Protein AF-A0A381W852-F1 (afdb_monomer)

Nearest PDB structures (foldseek):
  4u7b-assembly2_G-2  TM=6.273E-01  e=3.884E+00  Drosophila mauritiana
  7s03-assembly1_A-2  TM=6.320E-01  e=7.053E+00  Homo sapiens

Sequence (95 aa):
LTFKFVVVSHQFSTTPYLYHFPKQKLRNNKIWELYNEGWGFTKIHRYMKENGYQVSKYPSSIGNIIKCRIRREKILNQPTTVDRFVDFRLEMMRD

Mean predicted aligned error: 10.18 Å

Organism: NCBI:txid408172

Solvent-accessible surface area (backbone atoms only — not comparable to full-atom values): 6296 Å² total; per-residue (Å²): 140,90,81,91,82,84,85,57,72,65,72,80,68,35,69,81,78,70,57,78,60,71,91,53,43,64,62,54,49,53,53,49,52,46,42,74,74,67,48,52,44,62,61,50,39,51,52,38,54,75,71,70,46,96,68,71,97,50,43,65,56,50,45,49,53,50,53,53,46,54,53,47,53,56,62,75,66,51,80,85,77,80,66,78,81,86,80,82,88,84,82,80,84,79,133

Foldseek 3Di:
DDDDDQDDPLVVVCVVLPDDDPVCCVVLVVLVVVVVVVDDLVRSQVVCVVVPHDDDPDSVRSVVSVVVVVVSCCSVPPDRPPPPPPDDDDDDDDD

Radius of gyration: 20.32 Å; Cα contacts (8 Å, |Δi|>4): 36; chains: 1; bounding box: 62×28×41 Å

pLDDT: mean 78.99, std 17.34, range [43.12, 97.81]

Structure (mmCIF, N/CA/C/O backbone):
data_AF-A0A381W852-F1
#
_entry.id   AF-A0A381W852-F1
#
loop_
_atom_site.group_PDB
_atom_site.id
_atom_site.type_symbol
_atom_site.label_atom_id
_atom_site.label_alt_id
_atom_site.label_comp_id
_atom_site.label_asym_id
_atom_site.label_entity_id
_atom_site.label_seq_id
_atom_site.pdbx_PDB_ins_code
_atom_site.Cartn_x
_atom_site.Cartn_y
_atom_site.Cartn_z
_atom_site.occupancy
_atom_site.B_iso_or_equiv
_atom_site.auth_seq_id
_atom_site.auth_comp_id
_atom_site.auth_asym_id
_atom_site.auth_atom_id
_atom_site.pdbx_PDB_model_num
ATOM 1 N N . LEU A 1 1 ? 34.509 -16.798 -23.196 1.00 49.56 1 LEU A N 1
ATOM 2 C CA . LEU A 1 1 ? 33.238 -17.047 -22.482 1.00 49.56 1 LEU A CA 1
ATOM 3 C C . LEU A 1 1 ? 32.438 -15.754 -22.546 1.00 49.56 1 LEU A C 1
ATOM 5 O O . LEU A 1 1 ? 32.937 -14.745 -22.069 1.00 49.56 1 LEU A O 1
ATOM 9 N N . THR A 1 2 ? 31.283 -15.754 -23.211 1.00 43.12 2 THR A N 1
ATOM 10 C CA . THR A 1 2 ? 30.482 -14.541 -23.441 1.00 43.12 2 THR A CA 1
ATOM 11 C C . THR A 1 2 ? 29.150 -14.721 -22.732 1.00 43.12 2 THR A C 1
ATOM 13 O O . THR A 1 2 ? 28.393 -15.623 -23.079 1.00 43.12 2 THR A O 1
ATOM 16 N N . PHE A 1 3 ? 28.871 -13.898 -21.725 1.00 48.66 3 PHE A N 1
ATOM 17 C CA . PHE A 1 3 ? 27.604 -13.921 -20.993 1.00 48.66 3 PHE A CA 1
ATOM 18 C C . PHE A 1 3 ? 26.787 -12.679 -21.340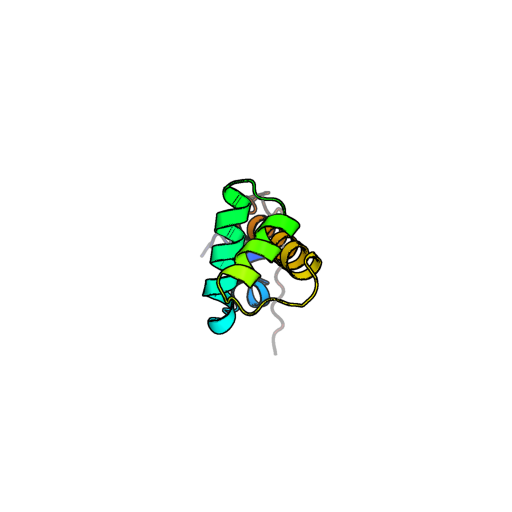 1.00 48.66 3 PHE A C 1
ATOM 20 O O . PHE A 1 3 ? 27.324 -11.578 -21.445 1.00 48.66 3 PHE A O 1
ATOM 27 N N . LYS A 1 4 ? 25.475 -12.860 -21.507 1.00 53.72 4 LYS A N 1
ATOM 28 C CA . LYS A 1 4 ? 24.521 -11.752 -21.580 1.00 53.72 4 LYS A CA 1
ATOM 29 C C . LYS A 1 4 ? 24.112 -11.384 -20.159 1.00 53.72 4 LYS A C 1
ATOM 31 O O . LYS A 1 4 ? 23.579 -12.228 -19.444 1.00 53.72 4 LYS A O 1
ATOM 36 N N . PHE A 1 5 ? 24.348 -10.137 -19.770 1.00 62.75 5 PHE A N 1
ATOM 37 C CA . PHE A 1 5 ? 23.931 -9.605 -18.478 1.00 62.75 5 PHE A CA 1
ATOM 38 C C . PHE A 1 5 ? 22.791 -8.610 -18.691 1.00 62.75 5 PHE A C 1
ATOM 40 O O . PHE A 1 5 ? 22.936 -7.651 -19.447 1.00 62.75 5 PHE A O 1
ATOM 47 N N . VAL A 1 6 ? 21.642 -8.864 -18.065 1.00 61.16 6 VAL A N 1
ATOM 48 C CA . VAL A 1 6 ? 20.490 -7.957 -18.085 1.00 61.16 6 VAL A CA 1
ATOM 49 C C . VAL A 1 6 ? 20.422 -7.281 -16.725 1.00 61.16 6 VAL A C 1
ATOM 51 O O . VAL A 1 6 ? 20.049 -7.903 -15.733 1.00 61.16 6 VAL A O 1
ATOM 54 N N . VAL A 1 7 ? 20.807 -6.006 -16.677 1.00 58.97 7 VAL A N 1
ATOM 55 C CA . VAL A 1 7 ? 20.690 -5.184 -15.469 1.00 58.97 7 VAL A CA 1
ATOM 56 C C . VAL A 1 7 ? 19.300 -4.585 -15.430 1.00 58.97 7 VAL A C 1
ATOM 58 O O . VAL A 1 7 ? 18.978 -3.676 -16.191 1.00 58.97 7 VAL A O 1
ATOM 61 N N . VAL A 1 8 ? 18.478 -5.061 -14.506 1.00 59.81 8 VAL A N 1
ATOM 62 C CA . VAL A 1 8 ? 17.191 -4.439 -14.217 1.00 59.81 8 VAL A CA 1
ATOM 63 C C . VAL A 1 8 ? 17.378 -3.530 -13.005 1.00 59.81 8 VAL A C 1
ATOM 65 O O . VAL A 1 8 ? 17.425 -3.997 -11.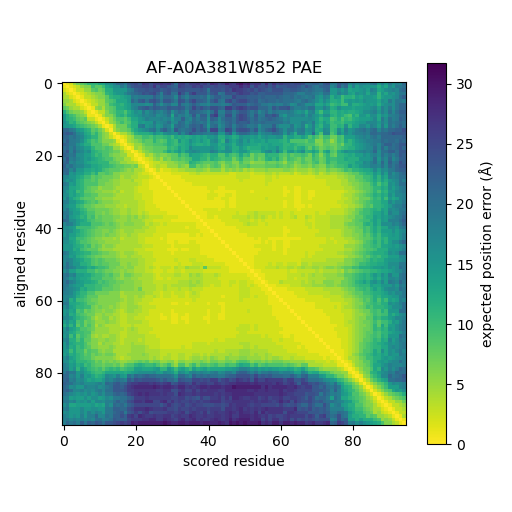873 1.00 59.81 8 VAL A O 1
ATOM 68 N N . SER A 1 9 ? 17.528 -2.222 -13.222 1.00 59.19 9 SER A N 1
ATOM 69 C CA . SER A 1 9 ? 17.912 -1.257 -12.172 1.00 59.19 9 SER A CA 1
ATOM 70 C C . SER A 1 9 ? 17.018 -1.300 -10.926 1.00 59.19 9 SER A C 1
ATOM 72 O O . SER A 1 9 ? 17.518 -1.223 -9.803 1.00 59.19 9 SER A O 1
ATOM 74 N N . HIS A 1 10 ? 15.706 -1.501 -11.093 1.00 60.00 10 HIS A N 1
ATOM 75 C CA . HIS A 1 10 ? 14.787 -1.618 -9.962 1.00 60.00 10 HIS A CA 1
ATOM 76 C C . HIS A 1 10 ? 15.029 -2.877 -9.118 1.00 60.00 10 HIS A C 1
ATOM 78 O O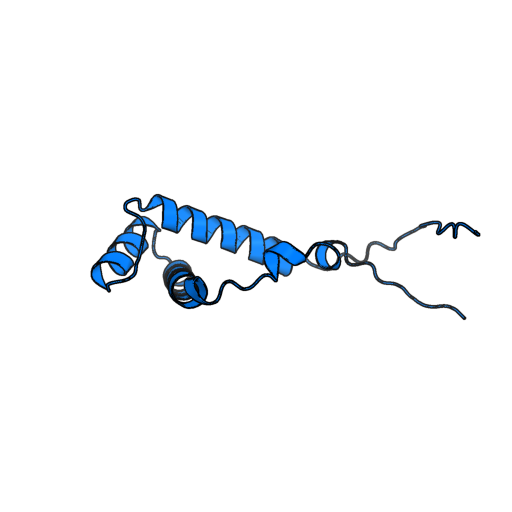 . HIS A 1 10 ? 14.717 -2.838 -7.934 1.00 60.00 10 HIS A O 1
ATOM 84 N N . GLN A 1 11 ? 15.627 -3.948 -9.666 1.00 59.34 11 GLN A N 1
ATOM 85 C CA . GLN A 1 11 ? 15.977 -5.172 -8.928 1.00 59.34 11 GLN A CA 1
ATOM 86 C C . GLN A 1 11 ? 17.115 -4.949 -7.916 1.00 59.34 11 GLN A C 1
ATOM 88 O O . GLN A 1 11 ? 17.094 -5.556 -6.846 1.00 59.34 11 GLN A O 1
ATOM 93 N N . PHE A 1 12 ? 18.039 -4.018 -8.189 1.00 56.16 12 PHE A N 1
ATOM 94 C CA . PHE A 1 12 ? 19.189 -3.709 -7.321 1.00 56.16 12 PHE A CA 1
ATOM 95 C C . PHE A 1 12 ? 18.862 -2.744 -6.163 1.00 56.16 12 PHE A C 1
ATOM 97 O O . PHE A 1 12 ? 19.684 -2.549 -5.273 1.00 56.16 12 PHE A O 1
ATOM 104 N N . SER A 1 13 ? 17.656 -2.159 -6.133 1.00 57.59 13 SER A N 1
ATOM 105 C CA . SER A 1 13 ? 17.191 -1.231 -5.082 1.00 57.59 13 SER A CA 1
ATOM 106 C C . SER A 1 13 ? 15.775 -1.580 -4.588 1.00 57.59 13 SER A C 1
ATOM 108 O O . SER A 1 13 ? 14.930 -0.726 -4.318 1.00 57.59 13 SER A O 1
ATOM 110 N N . THR A 1 14 ? 15.469 -2.876 -4.488 1.00 55.91 14 THR A N 1
ATOM 111 C CA . THR A 1 14 ? 14.155 -3.366 -4.036 1.00 55.91 14 THR A CA 1
ATOM 112 C C . THR A 1 14 ? 14.007 -3.462 -2.518 1.00 55.91 14 THR A C 1
ATOM 114 O O . THR A 1 14 ? 12.886 -3.638 -2.029 1.00 55.91 14 THR A O 1
ATOM 117 N N . THR A 1 15 ? 15.097 -3.335 -1.758 1.00 58.81 15 THR A N 1
ATOM 118 C CA . THR A 1 15 ? 15.141 -3.609 -0.312 1.00 58.81 15 THR A CA 1
ATOM 119 C C . THR A 1 15 ? 14.012 -2.953 0.500 1.00 58.81 15 THR A C 1
ATOM 121 O O . THR A 1 15 ? 13.388 -3.675 1.279 1.00 58.81 15 THR A O 1
ATOM 124 N N . PRO A 1 16 ? 13.615 -1.674 0.302 1.00 62.16 16 PRO A N 1
ATOM 125 C CA . PRO A 1 16 ? 12.505 -1.090 1.066 1.00 62.16 16 PRO A CA 1
ATOM 126 C C . PRO A 1 16 ? 11.105 -1.545 0.608 1.00 62.16 16 PRO A C 1
ATOM 128 O O . PRO A 1 16 ? 10.145 -1.441 1.374 1.00 62.16 16 PRO A O 1
ATOM 131 N N . TYR A 1 17 ? 10.950 -2.038 -0.625 1.00 64.88 17 TYR A N 1
ATOM 132 C CA . TYR A 1 17 ? 9.653 -2.461 -1.174 1.00 64.88 17 TYR A CA 1
ATOM 133 C C . TYR A 1 17 ? 9.376 -3.955 -0.990 1.00 64.88 17 TYR A C 1
ATOM 135 O O . TYR A 1 17 ? 8.207 -4.338 -0.904 1.00 64.88 17 TYR A O 1
ATOM 143 N N . LEU A 1 18 ? 10.428 -4.770 -0.881 1.00 65.88 18 LEU A N 1
ATOM 144 C CA . LEU A 1 18 ? 10.345 -6.184 -0.510 1.00 65.88 18 LEU A CA 1
ATOM 145 C C . LEU A 1 18 ? 10.245 -6.388 1.004 1.00 65.88 18 LEU A C 1
ATOM 147 O O . LEU A 1 18 ? 9.787 -7.442 1.444 1.00 65.88 18 LEU A O 1
ATOM 151 N N . TYR A 1 19 ? 10.626 -5.385 1.805 1.00 68.62 19 TYR A N 1
ATOM 152 C CA . TYR A 1 19 ? 10.553 -5.489 3.257 1.00 68.62 19 TYR A CA 1
ATOM 153 C C . TYR A 1 19 ? 9.107 -5.692 3.729 1.00 68.62 19 TYR A C 1
ATOM 155 O O . TYR A 1 19 ? 8.214 -4.862 3.511 1.00 68.62 19 TYR A O 1
ATOM 163 N N . HIS A 1 20 ? 8.870 -6.830 4.380 1.00 66.06 20 HIS A N 1
ATOM 164 C CA . HIS A 1 20 ? 7.540 -7.259 4.77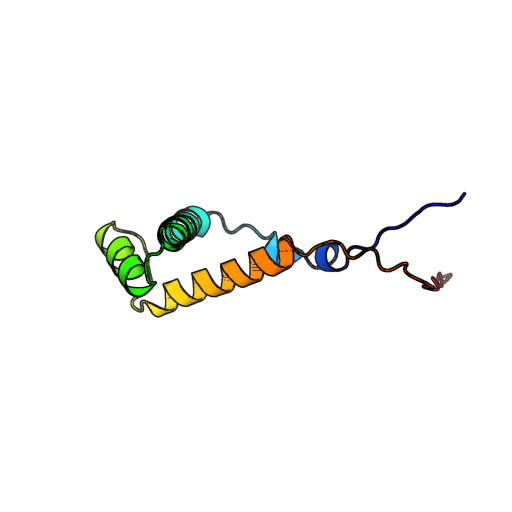4 1.00 66.06 20 HIS A CA 1
ATOM 165 C C . HIS A 1 20 ? 7.261 -6.911 6.238 1.00 66.06 20 HIS A C 1
ATOM 167 O O . HIS A 1 20 ? 7.902 -7.437 7.140 1.00 66.06 20 HIS A O 1
ATOM 173 N N . PHE A 1 21 ? 6.260 -6.063 6.490 1.00 70.81 21 PHE A N 1
ATOM 174 C CA . PHE A 1 21 ? 5.755 -5.798 7.841 1.00 70.81 21 PHE A CA 1
ATOM 175 C C . PHE A 1 21 ? 4.475 -6.616 8.089 1.00 70.81 21 PHE A C 1
ATOM 177 O O . PHE A 1 21 ? 3.379 -6.133 7.780 1.00 70.81 21 PHE A O 1
ATOM 184 N N . PRO A 1 22 ? 4.568 -7.840 8.648 1.00 72.81 22 PRO A N 1
ATOM 185 C CA . PRO A 1 22 ? 3.438 -8.770 8.720 1.00 72.81 22 PRO A CA 1
ATOM 186 C C . PRO A 1 22 ? 2.263 -8.213 9.532 1.00 72.81 22 PRO A C 1
ATOM 188 O O . PRO A 1 22 ? 1.114 -8.350 9.117 1.00 72.81 22 PRO A O 1
ATOM 191 N N . LYS A 1 23 ? 2.536 -7.478 10.621 1.00 75.38 23 LYS A N 1
ATOM 192 C CA . LYS A 1 23 ? 1.503 -6.888 11.497 1.00 75.38 23 LYS A CA 1
ATOM 193 C C . LYS A 1 23 ? 0.550 -5.935 10.768 1.00 75.38 23 LYS A C 1
ATOM 195 O O . LYS A 1 23 ? -0.618 -5.843 11.120 1.00 75.38 23 LYS A O 1
ATOM 200 N N . GLN A 1 24 ? 1.036 -5.219 9.752 1.00 78.00 24 GLN A N 1
ATOM 201 C CA . GLN A 1 24 ? 0.228 -4.243 9.012 1.00 78.00 24 GLN A CA 1
ATOM 202 C C . GLN A 1 24 ? -0.371 -4.825 7.725 1.00 78.00 24 GLN A C 1
ATOM 204 O O . GLN A 1 24 ? -1.198 -4.171 7.091 1.00 78.00 24 GLN A O 1
ATOM 209 N N . LYS A 1 25 ? 0.021 -6.050 7.342 1.00 83.00 25 LYS A N 1
ATOM 210 C CA . LYS A 1 25 ? -0.371 -6.678 6.076 1.00 83.00 25 LYS A CA 1
ATOM 211 C C . LYS A 1 25 ? -1.883 -6.841 5.972 1.00 83.00 25 LYS A C 1
ATOM 213 O O . LYS A 1 25 ? -2.454 -6.427 4.974 1.00 83.00 25 LYS A O 1
ATOM 218 N N . LEU A 1 26 ? -2.527 -7.383 7.007 1.00 88.75 26 LEU A N 1
ATOM 219 C CA . LEU A 1 26 ? -3.958 -7.700 6.973 1.00 88.75 26 LEU A CA 1
ATOM 220 C C . LEU A 1 26 ? -4.818 -6.439 6.785 1.00 88.75 26 LEU A C 1
ATOM 222 O O . LEU A 1 26 ? -5.631 -6.365 5.868 1.00 88.75 26 LEU A O 1
ATOM 226 N N . ARG A 1 27 ? -4.558 -5.404 7.595 1.00 91.50 27 ARG A N 1
ATOM 227 C CA . ARG A 1 27 ? -5.232 -4.102 7.494 1.00 91.50 27 ARG A CA 1
ATOM 228 C C . ARG A 1 27 ? -4.978 -3.439 6.139 1.00 91.50 27 ARG A C 1
ATOM 230 O O . ARG A 1 27 ? -5.916 -2.990 5.491 1.00 91.50 27 ARG A O 1
ATOM 237 N N . ASN A 1 28 ? -3.720 -3.373 5.700 1.00 91.44 28 ASN A N 1
ATOM 238 C CA . ASN A 1 28 ? -3.367 -2.705 4.445 1.00 91.44 28 ASN A CA 1
ATOM 239 C C . ASN A 1 28 ? -3.929 -3.450 3.221 1.00 91.44 28 ASN A C 1
ATOM 241 O O . ASN A 1 28 ? -4.327 -2.800 2.259 1.00 91.44 28 ASN A O 1
ATOM 245 N N . ASN A 1 29 ? -4.003 -4.784 3.266 1.00 92.94 29 ASN A N 1
ATOM 246 C CA . ASN A 1 29 ? -4.644 -5.591 2.229 1.00 92.94 29 ASN A CA 1
ATOM 247 C C . ASN A 1 29 ? -6.144 -5.306 2.159 1.00 92.94 29 ASN A C 1
ATOM 249 O O . ASN A 1 29 ? -6.647 -5.064 1.070 1.00 92.94 29 ASN A O 1
ATOM 253 N N . LYS A 1 30 ? -6.838 -5.246 3.304 1.00 95.44 30 LYS A N 1
ATOM 254 C CA . LYS A 1 30 ? -8.271 -4.928 3.315 1.00 95.44 30 LYS A CA 1
ATOM 255 C C . LYS A 1 30 ? -8.556 -3.505 2.820 1.00 95.44 30 LYS A C 1
ATOM 257 O O . LYS A 1 30 ? -9.517 -3.286 2.095 1.00 95.44 30 L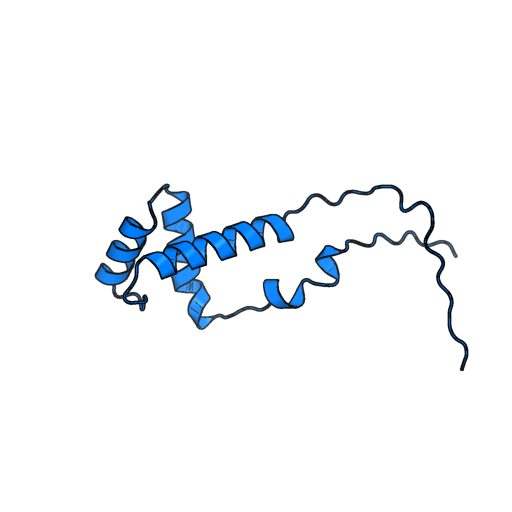YS A O 1
ATOM 262 N N . ILE A 1 31 ? -7.698 -2.536 3.154 1.00 95.94 31 ILE A N 1
ATOM 263 C CA . ILE A 1 31 ? -7.770 -1.176 2.587 1.00 95.94 31 ILE A CA 1
ATOM 264 C C . ILE A 1 31 ? -7.635 -1.213 1.061 1.00 95.94 31 ILE A C 1
ATOM 266 O O . ILE A 1 31 ? -8.362 -0.508 0.367 1.00 95.94 31 ILE A O 1
ATOM 270 N N . TRP A 1 32 ? -6.700 -2.015 0.546 1.00 96.25 32 TRP A N 1
ATOM 271 C CA . TRP A 1 32 ? -6.462 -2.137 -0.890 1.00 96.25 32 TRP A CA 1
ATOM 272 C C . TRP A 1 32 ? -7.625 -2.810 -1.622 1.00 96.25 32 TRP A C 1
ATOM 274 O O . TRP A 1 32 ? -8.021 -2.344 -2.682 1.00 96.25 32 TRP A O 1
ATOM 284 N N . GLU A 1 33 ? -8.209 -3.852 -1.032 1.00 96.94 33 GLU A N 1
ATOM 285 C CA . GLU A 1 33 ? -9.416 -4.522 -1.527 1.00 96.94 33 GLU A CA 1
ATOM 286 C C . GLU A 1 33 ? -10.573 -3.525 -1.698 1.00 96.94 33 GLU A C 1
ATOM 288 O O . GLU A 1 33 ? -11.066 -3.346 -2.807 1.00 96.94 33 GLU A O 1
ATOM 293 N N . LEU A 1 34 ? -10.907 -2.771 -0.644 1.00 97.44 34 LEU A N 1
ATOM 294 C CA . LEU A 1 34 ? -11.982 -1.770 -0.685 1.00 97.44 34 LEU A CA 1
ATOM 295 C C . LEU A 1 34 ? -11.694 -0.629 -1.673 1.00 97.44 34 LEU A C 1
ATOM 297 O O . LEU A 1 34 ? -12.604 -0.083 -2.294 1.00 97.44 34 LEU A O 1
ATOM 301 N N . TYR A 1 35 ? -10.425 -0.245 -1.822 1.00 97.25 35 TYR A N 1
ATOM 302 C CA . TYR A 1 35 ? -10.027 0.743 -2.821 1.00 97.25 35 TYR A CA 1
ATOM 303 C C . TYR A 1 35 ? -10.244 0.222 -4.249 1.00 97.25 35 TYR A C 1
ATOM 305 O O . TYR A 1 35 ? -10.763 0.960 -5.084 1.00 97.25 35 TYR A O 1
ATOM 313 N N . ASN A 1 36 ? -9.920 -1.047 -4.514 1.00 96.75 36 ASN A N 1
ATOM 314 C CA . ASN A 1 36 ? -10.149 -1.681 -5.816 1.00 96.75 36 ASN A CA 1
ATOM 315 C C . ASN A 1 36 ? -11.645 -1.869 -6.125 1.00 96.75 36 ASN A C 1
ATOM 317 O O . ASN A 1 36 ? -12.023 -1.859 -7.291 1.00 96.75 36 ASN A O 1
ATOM 321 N N . GLU A 1 37 ? -12.505 -1.957 -5.105 1.00 97.38 37 GLU A N 1
ATOM 322 C CA . GLU A 1 37 ? -13.969 -1.880 -5.255 1.00 97.38 37 GLU A CA 1
ATOM 323 C C . GLU A 1 37 ? -14.481 -0.461 -5.593 1.00 97.38 37 GLU A C 1
ATOM 325 O O . GLU A 1 37 ? -15.680 -0.253 -5.769 1.00 97.38 37 GLU A O 1
ATOM 330 N N . GLY A 1 38 ? -13.601 0.545 -5.647 1.00 97.31 38 GLY A N 1
ATOM 331 C CA . GLY A 1 38 ? -13.947 1.930 -5.976 1.00 97.31 38 GLY A CA 1
ATOM 332 C C . GLY A 1 38 ? -14.338 2.795 -4.775 1.00 97.31 38 GLY A C 1
ATOM 333 O O . GLY A 1 38 ? -14.908 3.875 -4.944 1.00 97.31 38 GLY A O 1
ATOM 334 N N . TRP A 1 39 ? -14.058 2.365 -3.541 1.00 97.69 39 TRP A N 1
ATOM 335 C CA . TRP A 1 39 ? -14.407 3.156 -2.362 1.00 97.69 39 TRP A CA 1
ATOM 336 C C . TRP A 1 39 ? -13.437 4.328 -2.160 1.00 97.69 39 TRP A C 1
ATOM 338 O O . TRP A 1 39 ? -12.216 4.179 -2.177 1.00 97.69 39 TRP A O 1
ATOM 348 N N . GLY A 1 40 ? -13.984 5.511 -1.861 1.00 96.44 40 GLY A N 1
ATOM 349 C CA . GLY A 1 40 ? -13.184 6.663 -1.441 1.00 96.44 40 GLY A CA 1
ATOM 350 C C . GLY A 1 40 ? -12.531 6.455 -0.068 1.00 96.44 40 GLY A C 1
ATOM 351 O O . GLY A 1 40 ? -13.108 5.825 0.821 1.00 96.44 40 GLY A O 1
ATOM 352 N N . PHE A 1 41 ? -11.349 7.041 0.153 1.00 96.06 41 PHE A N 1
ATOM 353 C CA . PHE A 1 41 ? -10.5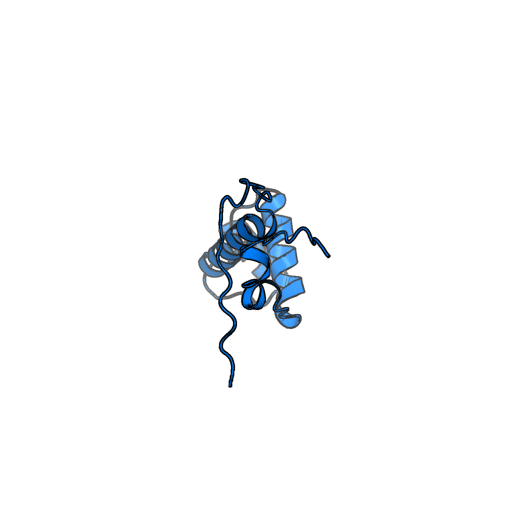55 6.825 1.375 1.00 96.06 41 PHE A CA 1
ATOM 354 C C . PHE A 1 41 ? -11.292 7.200 2.675 1.00 96.06 41 PHE A C 1
ATOM 356 O O . PHE A 1 41 ? -11.094 6.547 3.698 1.00 96.06 41 PHE A O 1
ATOM 363 N N . THR A 1 42 ? -12.184 8.196 2.650 1.00 96.88 42 THR A N 1
ATOM 364 C CA . THR A 1 42 ? -13.025 8.566 3.804 1.00 96.88 42 THR A CA 1
ATOM 365 C C . THR A 1 42 ? -14.037 7.470 4.144 1.00 96.88 42 THR A C 1
ATOM 367 O O . THR A 1 42 ? -14.231 7.145 5.314 1.00 96.88 42 THR A O 1
ATOM 370 N N . LYS A 1 43 ? -14.647 6.850 3.123 1.00 97.62 43 LYS A N 1
ATOM 371 C CA . LYS A 1 43 ? -15.590 5.733 3.291 1.00 97.62 43 LYS A CA 1
ATOM 372 C C . LYS A 1 43 ? -14.873 4.509 3.865 1.00 97.62 43 LYS A C 1
ATOM 374 O O . LYS A 1 43 ? -15.375 3.888 4.797 1.00 97.62 43 LYS A O 1
ATOM 379 N N . ILE A 1 44 ? -13.676 4.216 3.353 1.00 97.81 44 ILE A N 1
ATOM 380 C CA . ILE A 1 44 ? -12.816 3.131 3.846 1.00 97.81 44 ILE A CA 1
ATOM 381 C C . ILE A 1 44 ? -12.416 3.371 5.306 1.00 97.81 44 ILE A C 1
ATOM 383 O O . ILE A 1 44 ? -12.476 2.449 6.113 1.00 97.81 44 ILE A O 1
ATOM 387 N N . HIS A 1 45 ? -12.032 4.600 5.667 1.00 97.31 45 HIS A N 1
ATOM 388 C CA . HIS A 1 45 ? -11.668 4.947 7.046 1.00 97.31 45 HIS A CA 1
ATOM 389 C C . HIS A 1 45 ? -12.805 4.670 8.031 1.00 97.31 45 HIS A C 1
ATOM 391 O O . HIS A 1 45 ? -12.579 4.029 9.058 1.00 97.31 45 HIS A O 1
ATOM 397 N N . ARG A 1 46 ? -14.028 5.091 7.683 1.00 97.06 46 ARG A N 1
ATOM 398 C CA . ARG A 1 46 ? -15.222 4.829 8.491 1.00 97.06 46 ARG A CA 1
ATOM 399 C C . ARG A 1 46 ? -15.474 3.330 8.648 1.00 97.06 46 ARG A C 1
ATOM 401 O O . ARG A 1 46 ? -15.560 2.862 9.778 1.00 97.06 46 ARG A O 1
ATOM 408 N N . TYR A 1 47 ? -15.486 2.585 7.541 1.00 97.12 47 TYR A N 1
ATOM 409 C CA . TYR A 1 47 ? -15.664 1.130 7.562 1.00 97.12 47 TYR A CA 1
ATOM 410 C C . TYR A 1 47 ? -14.632 0.444 8.462 1.00 97.12 47 TYR A C 1
ATOM 412 O O . TYR A 1 47 ? -14.984 -0.371 9.309 1.00 97.12 47 TYR A O 1
ATOM 420 N N . MET A 1 48 ? -13.355 0.806 8.328 1.00 95.81 48 MET A N 1
ATOM 421 C CA . MET A 1 48 ? -12.281 0.238 9.143 1.00 95.81 48 MET A CA 1
ATOM 422 C C . MET A 1 48 ? -12.519 0.476 10.636 1.00 95.81 48 MET A C 1
ATOM 424 O O . MET A 1 48 ? -12.362 -0.444 11.435 1.00 95.81 48 MET A O 1
ATOM 428 N N . LYS A 1 49 ? -12.925 1.695 11.009 1.00 95.62 49 LYS A N 1
ATOM 429 C CA . LYS A 1 49 ? -13.202 2.058 12.401 1.00 95.62 49 LYS A CA 1
ATOM 430 C C . LYS A 1 49 ? -14.408 1.298 12.966 1.00 95.62 49 LYS A C 1
ATOM 432 O O . LYS A 1 49 ? -14.338 0.817 14.090 1.00 95.62 49 LYS A O 1
ATOM 437 N N . GLU A 1 50 ? -15.478 1.167 12.185 1.00 96.38 50 GLU A N 1
ATOM 438 C CA . GLU A 1 50 ? -16.695 0.429 12.563 1.00 96.38 50 GLU A CA 1
ATOM 439 C C . GLU A 1 50 ? -16.442 -1.079 12.706 1.00 96.38 50 GLU A C 1
ATOM 441 O O . GLU A 1 50 ? -17.005 -1.717 13.587 1.00 96.38 50 GLU A O 1
ATOM 446 N N . ASN A 1 51 ? -15.535 -1.639 11.901 1.00 95.62 51 ASN A N 1
ATOM 447 C CA . ASN A 1 51 ? -15.163 -3.058 11.936 1.00 95.62 51 ASN A CA 1
ATOM 448 C C . ASN A 1 51 ? -14.014 -3.365 12.922 1.00 95.62 51 ASN A C 1
ATOM 450 O O . ASN A 1 51 ? -13.405 -4.430 12.854 1.00 95.62 51 ASN A O 1
ATOM 454 N N . GLY A 1 52 ? -13.677 -2.436 13.824 1.00 94.06 52 GLY A N 1
ATOM 455 C CA . GLY A 1 52 ? -12.697 -2.668 14.891 1.00 94.06 52 GLY A CA 1
ATOM 456 C C . GLY A 1 52 ? -11.227 -2.682 14.451 1.00 94.06 52 GLY A C 1
ATOM 457 O O . GLY A 1 52 ? -10.357 -3.080 15.227 1.00 94.06 52 GLY A O 1
ATOM 458 N N . TYR A 1 53 ? -10.903 -2.233 13.234 1.00 92.94 53 TYR A N 1
ATOM 459 C CA . TYR A 1 53 ? -9.508 -2.112 12.812 1.00 92.94 53 TYR A CA 1
ATOM 460 C C . TYR A 1 53 ? -8.804 -0.959 13.535 1.00 92.94 53 TYR A C 1
ATOM 462 O O . TYR A 1 53 ? -9.325 0.151 13.656 1.00 92.94 53 TYR A O 1
ATOM 470 N N . GLN A 1 54 ? -7.545 -1.183 13.922 1.00 90.06 54 GLN A N 1
ATOM 471 C CA . GLN A 1 54 ? -6.672 -0.119 14.419 1.00 90.06 54 GLN A CA 1
ATOM 472 C C . GLN A 1 54 ? -6.237 0.810 13.275 1.00 90.06 54 GLN A C 1
ATOM 474 O O . GLN A 1 54 ? -5.261 0.554 12.553 1.00 90.06 54 GLN A O 1
ATOM 479 N N . VAL A 1 55 ? -6.982 1.904 13.123 1.00 91.62 55 VAL A N 1
ATOM 480 C CA . VAL A 1 55 ? -6.704 3.010 12.202 1.00 91.62 55 VAL A CA 1
ATOM 481 C C . VAL A 1 55 ? -6.397 4.294 12.961 1.00 91.62 55 VAL A C 1
ATOM 483 O O . VAL A 1 55 ? -6.794 4.472 14.111 1.00 91.62 55 VAL A O 1
ATOM 486 N N . SER A 1 56 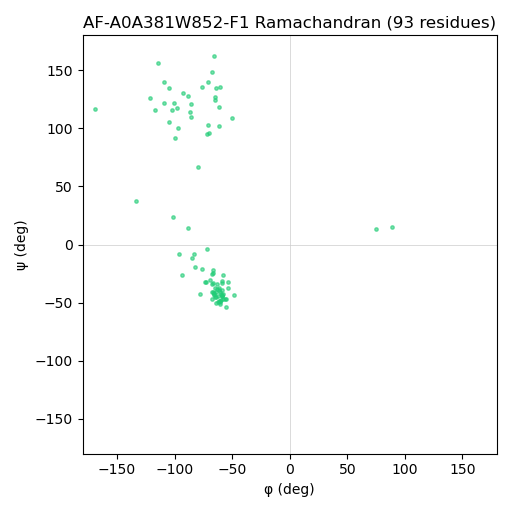? -5.674 5.208 12.311 1.00 90.69 56 SER A N 1
ATOM 487 C CA . SER A 1 56 ? -5.417 6.527 12.889 1.00 90.69 56 SER A CA 1
ATOM 488 C C . SER A 1 56 ? -6.717 7.327 13.014 1.00 90.69 56 SER A C 1
ATOM 490 O O . SER A 1 56 ? -7.711 7.051 12.337 1.00 90.69 56 SER A O 1
ATOM 492 N N . LYS A 1 57 ? -6.693 8.374 13.845 1.00 92.25 57 LYS A N 1
ATOM 493 C CA . LYS A 1 57 ? -7.803 9.325 13.982 1.00 92.25 57 LYS A CA 1
ATOM 494 C C . LYS A 1 57 ? -8.230 9.932 12.638 1.00 92.25 57 LYS A C 1
ATOM 496 O O . LYS A 1 57 ? -9.410 10.215 12.455 1.00 92.25 57 LYS A O 1
ATOM 501 N N . TYR A 1 58 ? -7.289 10.120 11.711 1.00 94.38 58 TYR A N 1
ATOM 502 C CA . TYR A 1 58 ? -7.499 10.890 10.488 1.00 94.38 58 TYR A CA 1
ATOM 503 C C . TYR A 1 58 ? -7.640 9.995 9.243 1.00 94.38 58 TYR A C 1
ATOM 505 O O . TYR A 1 58 ? -6.797 9.115 9.022 1.00 94.38 58 TYR A O 1
ATOM 513 N N . PRO A 1 59 ? -8.625 10.264 8.362 1.00 94.38 59 PRO A N 1
ATOM 514 C CA . PRO A 1 59 ? -8.838 9.501 7.127 1.00 94.38 59 PRO A CA 1
ATOM 515 C C . PRO A 1 59 ? -7.701 9.668 6.111 1.00 94.38 59 PRO A C 1
ATOM 517 O O . PRO A 1 59 ? -7.474 8.787 5.285 1.00 94.38 59 PRO A O 1
ATOM 520 N N . SER A 1 60 ? -6.923 10.750 6.210 1.00 95.69 60 SER A N 1
ATOM 521 C CA . SER A 1 60 ? -5.716 10.969 5.402 1.00 95.69 60 SER A CA 1
ATOM 522 C C . SER A 1 60 ? -4.680 9.851 5.559 1.00 95.69 60 SER A C 1
ATOM 524 O O . SER A 1 60 ? -3.929 9.579 4.624 1.00 95.69 60 SER A O 1
ATOM 526 N N . SER A 1 61 ? -4.672 9.143 6.697 1.00 94.75 61 SER A N 1
ATOM 527 C CA . SER A 1 61 ? -3.808 7.973 6.892 1.00 94.75 61 SER A CA 1
ATOM 528 C C . SER A 1 61 ? -4.102 6.854 5.886 1.00 94.75 61 SER A C 1
ATOM 530 O O . SER A 1 61 ? -3.167 6.291 5.319 1.00 94.75 61 SER A O 1
ATOM 532 N N . ILE A 1 62 ? -5.381 6.590 5.594 1.00 95.94 62 ILE A N 1
ATOM 533 C CA . ILE A 1 62 ? -5.812 5.629 4.568 1.00 95.94 62 ILE A CA 1
ATOM 534 C C . ILE A 1 62 ? -5.352 6.101 3.185 1.00 95.94 62 ILE A C 1
ATOM 536 O O . ILE A 1 62 ? -4.780 5.321 2.426 1.00 95.94 62 ILE A O 1
ATOM 540 N N . GLY A 1 63 ? -5.530 7.391 2.880 1.00 96.31 63 GLY A N 1
ATOM 541 C CA . GLY A 1 63 ? -5.081 7.984 1.616 1.00 96.31 63 GLY A CA 1
ATOM 542 C C . GLY A 1 63 ? -3.573 7.831 1.388 1.00 96.31 63 GLY A C 1
ATOM 543 O O . GLY A 1 63 ? -3.143 7.443 0.302 1.00 96.31 63 GLY A O 1
ATOM 544 N N . ASN A 1 64 ? -2.761 8.042 2.427 1.00 94.88 64 ASN A N 1
ATOM 545 C CA . ASN A 1 64 ? -1.313 7.833 2.358 1.00 94.88 64 ASN A CA 1
ATOM 546 C C . ASN A 1 64 ? -0.948 6.362 2.116 1.00 94.88 64 ASN A C 1
ATOM 548 O O . ASN A 1 64 ? -0.060 6.086 1.311 1.00 94.88 64 ASN A O 1
ATOM 552 N N . ILE A 1 65 ? -1.644 5.414 2.757 1.00 93.06 65 ILE A N 1
ATOM 553 C CA . ILE A 1 65 ? -1.441 3.971 2.528 1.00 93.06 65 ILE A CA 1
ATOM 554 C C . ILE A 1 65 ? -1.708 3.621 1.060 1.00 93.06 65 ILE A C 1
ATOM 556 O O . ILE A 1 65 ? -0.875 2.967 0.429 1.00 93.06 65 ILE A O 1
ATOM 560 N N . ILE A 1 66 ? -2.824 4.102 0.507 1.00 95.44 66 ILE A N 1
ATOM 561 C CA . ILE A 1 66 ? -3.200 3.896 -0.897 1.00 95.44 66 ILE A CA 1
ATOM 562 C C . ILE A 1 66 ? -2.133 4.492 -1.825 1.00 95.44 66 ILE A C 1
ATOM 564 O O . ILE A 1 66 ? -1.616 3.795 -2.696 1.00 95.44 66 ILE A O 1
ATOM 568 N N . LYS A 1 67 ? -1.716 5.745 -1.596 1.00 95.38 67 LYS A N 1
ATOM 569 C CA . LYS A 1 67 ? -0.677 6.422 -2.393 1.00 95.38 67 LYS A CA 1
ATOM 570 C C . LYS A 1 67 ? 0.655 5.666 -2.377 1.00 95.38 67 LYS A C 1
ATOM 572 O O . LYS A 1 67 ? 1.277 5.483 -3.424 1.00 95.38 67 LYS A O 1
ATOM 577 N N . CYS A 1 68 ? 1.086 5.201 -1.205 1.00 91.19 68 CYS A N 1
ATOM 578 C CA . CYS A 1 68 ? 2.296 4.392 -1.060 1.00 91.19 68 CYS A CA 1
ATOM 579 C C . CYS A 1 68 ? 2.180 3.056 -1.802 1.00 91.19 68 CYS A C 1
ATOM 581 O O . CYS A 1 68 ? 3.154 2.617 -2.417 1.00 91.1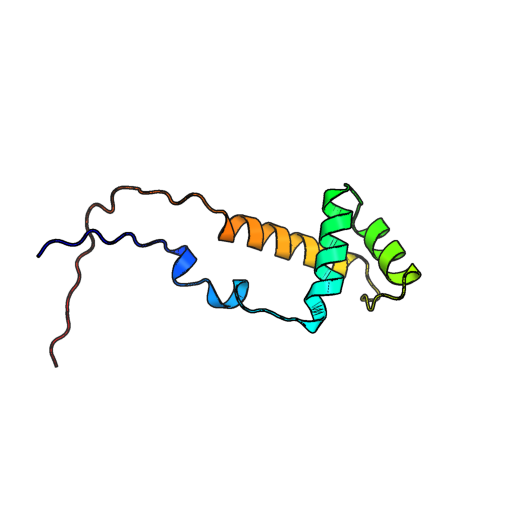9 68 CYS A O 1
ATOM 583 N N . ARG A 1 69 ? 0.999 2.424 -1.782 1.00 91.38 69 ARG A N 1
ATOM 584 C CA . ARG A 1 69 ? 0.752 1.177 -2.509 1.00 91.38 69 ARG A CA 1
ATOM 585 C C . ARG A 1 69 ? 0.784 1.387 -4.021 1.00 91.38 69 ARG A C 1
ATOM 587 O O . ARG A 1 69 ? 1.521 0.670 -4.682 1.00 91.38 69 ARG A O 1
ATOM 594 N N . ILE A 1 70 ? 0.110 2.411 -4.546 1.00 92.94 70 ILE A N 1
ATOM 595 C CA . ILE A 1 70 ? 0.142 2.768 -5.977 1.00 92.94 70 ILE A CA 1
ATOM 596 C C . ILE A 1 70 ? 1.581 3.001 -6.448 1.00 92.94 70 ILE A C 1
ATOM 598 O O . ILE A 1 70 ? 1.999 2.461 -7.469 1.00 92.94 70 ILE A O 1
ATOM 602 N N . ARG A 1 71 ? 2.372 3.771 -5.685 1.00 90.06 71 ARG A N 1
ATOM 603 C CA . ARG A 1 71 ? 3.786 4.009 -6.009 1.00 90.06 71 ARG A CA 1
ATOM 604 C C . ARG A 1 71 ? 4.583 2.705 -6.050 1.00 90.06 71 ARG A C 1
ATOM 606 O O . ARG A 1 71 ? 5.403 2.534 -6.945 1.00 90.06 71 ARG A O 1
ATOM 613 N N . ARG A 1 72 ? 4.345 1.802 -5.096 1.00 87.56 72 ARG A N 1
ATOM 614 C CA . ARG A 1 72 ? 4.999 0.492 -5.045 1.00 87.56 72 ARG A CA 1
ATOM 615 C C . ARG A 1 72 ? 4.626 -0.372 -6.248 1.00 87.56 72 ARG A C 1
ATOM 617 O O . ARG A 1 72 ? 5.532 -0.861 -6.904 1.00 87.56 72 ARG A O 1
ATOM 624 N N . GLU A 1 73 ? 3.339 -0.520 -6.559 1.00 87.75 73 GLU A N 1
ATOM 625 C CA . GLU A 1 73 ? 2.877 -1.284 -7.731 1.00 87.75 73 GLU A CA 1
ATOM 626 C C . GLU A 1 73 ? 3.456 -0.703 -9.028 1.00 87.75 73 GLU A C 1
ATOM 628 O O . GLU A 1 73 ? 3.911 -1.448 -9.889 1.00 87.75 73 GLU A O 1
ATOM 633 N N . LYS A 1 74 ? 3.536 0.631 -9.140 1.00 86.81 74 LYS A N 1
ATOM 634 C CA . LYS A 1 74 ? 4.166 1.290 -10.289 1.00 86.81 74 LYS A CA 1
ATOM 635 C C . LYS A 1 74 ? 5.643 0.936 -10.430 1.00 86.81 74 LYS A C 1
ATOM 637 O O . LYS A 1 74 ? 6.083 0.822 -11.558 1.00 86.81 74 LYS A O 1
ATOM 642 N N . ILE A 1 75 ? 6.399 0.832 -9.334 1.00 82.25 75 ILE A N 1
ATOM 643 C CA . ILE A 1 75 ? 7.842 0.524 -9.348 1.00 82.25 75 ILE A CA 1
ATOM 644 C C . ILE A 1 75 ? 8.089 -0.971 -9.582 1.00 82.25 75 ILE A C 1
ATOM 646 O O . ILE A 1 75 ? 8.982 -1.326 -10.342 1.00 82.25 75 ILE A O 1
ATOM 650 N N . LEU A 1 76 ? 7.310 -1.841 -8.935 1.00 80.06 76 LEU A N 1
ATOM 651 C CA . LEU A 1 76 ? 7.485 -3.293 -9.027 1.00 80.06 76 LEU A CA 1
ATOM 652 C C . LEU A 1 76 ? 7.033 -3.858 -10.377 1.00 80.06 76 LEU A C 1
ATOM 654 O O . LEU A 1 76 ? 7.628 -4.818 -10.849 1.00 80.06 76 LEU A O 1
ATOM 658 N N . ASN A 1 77 ? 6.018 -3.253 -11.001 1.00 82.00 77 ASN A N 1
ATOM 659 C CA . ASN A 1 77 ? 5.478 -3.690 -12.289 1.00 82.00 77 ASN A CA 1
ATOM 660 C C . ASN A 1 77 ? 5.971 -2.813 -13.458 1.00 82.00 77 ASN A C 1
ATOM 662 O O . ASN A 1 77 ? 5.288 -2.708 -14.478 1.00 82.00 77 ASN A O 1
ATOM 666 N N . GLN A 1 78 ? 7.116 -2.127 -13.319 1.00 78.06 78 GLN A N 1
ATOM 667 C CA . GLN A 1 78 ? 7.692 -1.385 -14.447 1.00 78.06 78 GLN A CA 1
ATOM 668 C C . GLN A 1 78 ? 8.089 -2.360 -15.558 1.00 78.06 78 GLN A C 1
ATOM 670 O O . GLN A 1 78 ? 8.733 -3.371 -15.264 1.00 78.06 78 GLN A O 1
ATOM 675 N N . PRO A 1 79 ? 7.764 -2.065 -16.830 1.00 77.12 79 PRO A N 1
ATOM 676 C CA . PRO A 1 79 ? 8.229 -2.889 -17.932 1.00 77.12 79 PRO A CA 1
ATOM 677 C C . PRO A 1 79 ? 9.759 -2.888 -17.954 1.00 77.12 79 PRO A C 1
ATOM 679 O O . PRO A 1 79 ? 10.396 -1.843 -17.809 1.00 77.12 79 PRO A O 1
ATOM 682 N N . THR A 1 80 ? 10.359 -4.061 -18.145 1.00 66.06 80 THR A N 1
ATOM 683 C CA . THR A 1 80 ? 11.796 -4.163 -18.395 1.00 66.06 80 THR A CA 1
ATOM 684 C C . THR A 1 80 ? 12.075 -3.614 -19.788 1.00 66.06 80 THR A C 1
ATOM 686 O O . THR A 1 80 ? 11.922 -4.309 -20.790 1.00 66.06 80 THR A O 1
ATOM 689 N N . THR A 1 81 ? 12.464 -2.346 -19.865 1.00 63.19 81 THR A N 1
ATOM 690 C CA . THR A 1 81 ? 12.991 -1.768 -21.098 1.00 63.19 81 THR A CA 1
ATOM 691 C C . THR A 1 81 ? 14.375 -2.354 -21.339 1.00 63.19 81 THR A C 1
ATOM 693 O O . THR A 1 81 ? 15.344 -1.968 -20.687 1.00 63.19 81 THR A O 1
ATOM 696 N N . VAL A 1 82 ? 14.469 -3.308 -22.267 1.00 59.12 82 VAL A N 1
ATOM 697 C CA . VAL A 1 82 ? 15.745 -3.729 -22.855 1.00 59.12 82 VAL A CA 1
ATOM 698 C C . VAL A 1 82 ? 16.107 -2.694 -23.916 1.00 59.12 82 VAL A C 1
ATOM 700 O O . VAL A 1 82 ? 16.081 -2.975 -25.112 1.00 59.12 82 VAL A O 1
ATOM 703 N N . ASP A 1 83 ? 16.399 -1.467 -23.484 1.00 52.97 83 ASP A N 1
ATOM 704 C CA . ASP A 1 83 ? 17.218 -0.613 -24.333 1.00 52.97 83 ASP A CA 1
ATOM 705 C C . ASP A 1 83 ? 18.571 -1.308 -24.390 1.00 52.97 83 ASP A C 1
ATOM 707 O O . ASP A 1 83 ? 19.118 -1.697 -23.354 1.00 52.97 83 ASP A O 1
ATOM 711 N N . ARG A 1 84 ? 19.053 -1.597 -25.601 1.00 52.78 84 ARG A N 1
ATOM 712 C CA . ARG A 1 84 ? 20.367 -2.210 -25.795 1.00 52.78 84 ARG A CA 1
ATOM 713 C C . ARG A 1 84 ? 21.352 -1.375 -24.984 1.00 52.78 84 ARG A C 1
ATOM 715 O O . ARG A 1 84 ? 21.601 -0.232 -25.339 1.00 52.78 84 ARG A O 1
ATOM 722 N N . PHE A 1 85 ? 21.860 -1.909 -23.879 1.00 55.75 85 PHE A N 1
ATOM 723 C CA . PHE A 1 85 ? 22.924 -1.255 -23.135 1.00 55.75 85 PHE A CA 1
ATOM 724 C C . PHE A 1 85 ? 24.113 -1.175 -24.093 1.00 55.75 85 PHE A C 1
ATOM 726 O O . PHE A 1 85 ? 24.716 -2.203 -24.391 1.00 55.75 85 PHE A O 1
ATOM 733 N N . VAL A 1 86 ? 24.349 0.005 -24.675 1.00 55.28 86 VAL A N 1
ATOM 734 C CA . VAL A 1 86 ? 25.271 0.141 -25.812 1.00 55.28 86 VAL A CA 1
ATOM 735 C C . VAL A 1 86 ? 26.720 0.008 -25.367 1.00 55.28 86 VAL A C 1
ATOM 737 O O . VAL A 1 86 ? 27.501 -0.552 -26.115 1.00 55.28 86 VAL A O 1
ATOM 740 N N . ASP A 1 87 ? 27.078 0.428 -24.157 1.00 50.34 87 ASP A N 1
ATOM 741 C CA . ASP A 1 87 ? 28.434 0.255 -23.641 1.00 50.34 87 ASP A CA 1
ATOM 742 C C . ASP A 1 87 ? 28.459 0.584 -22.147 1.00 50.34 87 ASP A C 1
ATOM 744 O O . ASP A 1 87 ? 28.217 1.723 -21.750 1.00 50.34 87 ASP A O 1
ATOM 748 N N . PHE A 1 88 ? 28.776 -0.390 -21.297 1.00 62.59 88 PHE A N 1
ATOM 749 C CA . PHE A 1 88 ? 29.272 -0.108 -19.952 1.00 62.59 88 PHE A CA 1
ATOM 750 C C . PHE A 1 88 ? 30.650 -0.744 -19.810 1.00 62.59 88 PHE A C 1
ATOM 752 O O . PHE A 1 88 ? 30.838 -1.930 -20.081 1.00 62.59 88 PHE A O 1
ATOM 759 N N . ARG A 1 89 ? 31.636 0.066 -19.418 1.00 56.59 89 ARG A N 1
ATOM 760 C CA . ARG A 1 89 ? 32.999 -0.397 -19.153 1.00 56.59 89 ARG A CA 1
ATOM 761 C C . ARG A 1 89 ? 33.095 -0.824 -17.696 1.00 56.59 89 ARG A C 1
ATOM 763 O O . ARG A 1 89 ? 32.723 -0.069 -16.803 1.00 56.59 89 ARG A O 1
ATOM 770 N N . LEU A 1 90 ? 33.576 -2.042 -17.477 1.00 65.44 90 LEU A N 1
ATOM 771 C CA . LEU A 1 90 ? 33.903 -2.567 -16.157 1.00 65.44 90 LEU A CA 1
ATOM 772 C C . LEU A 1 90 ? 35.419 -2.495 -15.993 1.00 65.44 90 LEU A C 1
ATOM 774 O O . LEU A 1 90 ? 36.147 -3.168 -16.722 1.00 65.44 90 LEU A O 1
ATOM 778 N N . GLU A 1 91 ? 35.887 -1.694 -15.043 1.00 64.25 91 GLU A N 1
ATOM 779 C CA . GLU A 1 91 ? 37.275 -1.733 -14.589 1.00 64.25 91 GLU A CA 1
ATOM 780 C C . GLU A 1 91 ? 37.340 -2.512 -13.277 1.00 64.25 91 GLU A C 1
ATOM 782 O O . GLU A 1 91 ? 36.668 -2.186 -12.301 1.00 64.25 91 GLU A O 1
ATOM 787 N N . MET A 1 92 ? 38.134 -3.581 -13.278 1.00 63.19 92 MET A N 1
ATOM 788 C CA . MET A 1 92 ? 38.481 -4.320 -12.069 1.00 63.19 92 MET A CA 1
ATOM 789 C C . MET A 1 92 ? 39.700 -3.644 -11.452 1.00 63.19 92 MET A C 1
ATOM 791 O O . MET A 1 92 ? 40.780 -3.675 -12.047 1.00 63.19 92 MET A O 1
ATOM 795 N N . MET A 1 93 ? 39.541 -3.057 -10.267 1.00 50.44 93 MET A N 1
ATOM 796 C CA . MET A 1 93 ? 40.696 -2.678 -9.459 1.00 50.44 93 MET A CA 1
ATOM 797 C C . MET A 1 93 ? 41.437 -3.949 -9.040 1.00 50.44 93 MET A C 1
ATOM 799 O O . MET A 1 93 ? 40.825 -4.891 -8.539 1.00 50.44 93 MET A O 1
ATOM 803 N N . ARG A 1 94 ? 42.742 -3.991 -9.314 1.00 57.22 94 ARG A N 1
ATOM 804 C CA . ARG A 1 94 ? 43.636 -5.020 -8.784 1.00 57.22 94 ARG A CA 1
ATOM 805 C C . ARG A 1 94 ? 44.245 -4.476 -7.499 1.00 57.22 94 ARG A C 1
ATOM 807 O O . ARG A 1 94 ? 44.724 -3.342 -7.515 1.00 57.22 94 ARG A O 1
ATOM 814 N N . ASP A 1 95 ? 44.179 -5.282 -6.449 1.00 55.00 95 ASP A N 1
ATOM 815 C CA . ASP A 1 95 ? 44.932 -5.077 -5.210 1.00 55.00 95 ASP A CA 1
ATOM 816 C C . ASP A 1 95 ? 46.438 -5.281 -5.442 1.00 55.00 95 ASP A C 1
ATOM 818 O O . ASP A 1 95 ? 46.799 -6.134 -6.295 1.00 55.00 95 ASP A O 1
#

Secondary structure (DSSP, 8-st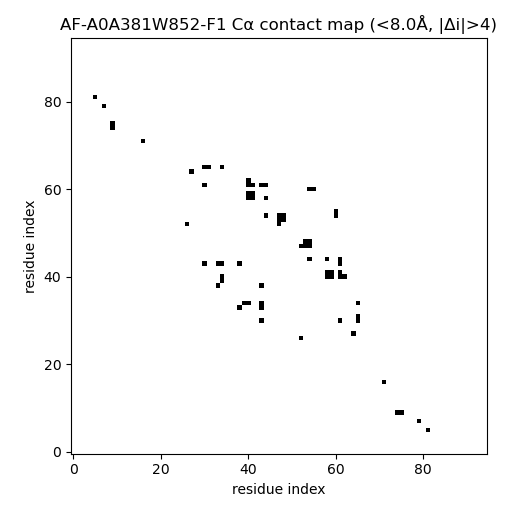ate):
--------GGGGG-HHHH---HHHHHHHHHHHHHHHTT--HHHHHHHHHHTT----SSTHHHHHHHHHHHHHHHHHT------------------